Protein AF-R5E994-F1 (afdb_monomer_lite)

Radius of gyration: 15.2 Å; chains: 1; bounding box: 40×19×42 Å

Sequence (97 aa):
MTVYQRVVIIAAVCLCIGGIMMLLDVPFMTKGMKQKYTDESVKSYYKKAGVCYVIMAVGAVLESVAKSGTVLHDAGWVLFIAGVIIPLFLSKGLQSK

Foldseek 3Di:
DPPVLVVLLVVLVVLLVVLVCLQVVPCVVQVVVVVWFPPVLSNVLSNQLSVLSNLLSCLSNQLSVDDPPDPSNVVSVVSNVSSVVVSVVSVVVTHTD

Structure (mmCIF, N/CA/C/O backbone):
data_AF-R5E994-F1
#
_entry.id   AF-R5E994-F1
#
loop_
_atom_site.group_PDB
_atom_site.id
_atom_site.type_symbol
_atom_site.label_atom_id
_atom_site.label_alt_id
_atom_site.label_comp_id
_atom_site.label_asym_id
_atom_site.label_entity_id
_atom_site.label_seq_id
_atom_site.pdbx_PDB_ins_code
_atom_site.Cartn_x
_atom_site.Cartn_y
_atom_site.Cartn_z
_atom_site.occupancy
_atom_site.B_iso_or_equiv
_atom_site.auth_seq_id
_atom_site.auth_comp_id
_atom_site.auth_asym_id
_atom_site.auth_atom_id
_atom_site.pdbx_PDB_model_num
ATOM 1 N N . MET A 1 1 ? 7.230 3.182 -23.849 1.00 58.94 1 MET A N 1
ATOM 2 C CA . MET A 1 1 ? 6.517 2.498 -22.746 1.00 58.94 1 MET A CA 1
ATOM 3 C C . MET A 1 1 ? 6.014 1.163 -23.246 1.00 58.94 1 MET A C 1
ATOM 5 O O . MET A 1 1 ? 5.156 1.144 -24.122 1.00 58.94 1 MET A O 1
ATOM 9 N N . THR A 1 2 ? 6.565 0.074 -22.723 1.00 74.94 2 THR A N 1
ATOM 10 C CA . THR A 1 2 ? 6.065 -1.284 -22.964 1.00 74.94 2 THR A CA 1
ATOM 11 C C . THR A 1 2 ? 4.703 -1.465 -22.281 1.00 74.94 2 THR A C 1
ATOM 13 O O . THR A 1 2 ? 4.383 -0.752 -21.326 1.00 74.94 2 THR A O 1
ATOM 16 N N . VAL A 1 3 ? 3.875 -2.394 -22.772 1.00 74.50 3 VAL A N 1
ATOM 17 C CA . VAL A 1 3 ? 2.545 -2.695 -22.197 1.00 74.50 3 VAL A CA 1
ATOM 18 C C . VAL A 1 3 ? 2.652 -3.005 -20.700 1.00 74.50 3 VAL A C 1
ATOM 20 O O . VAL A 1 3 ? 1.852 -2.504 -19.917 1.00 74.50 3 VAL A O 1
ATOM 23 N N . TYR A 1 4 ? 3.705 -3.723 -20.299 1.00 73.69 4 TYR A N 1
ATOM 24 C CA . TYR A 1 4 ? 4.027 -4.026 -18.904 1.00 73.69 4 TYR A CA 1
ATOM 25 C C . TYR A 1 4 ? 4.108 -2.768 -18.033 1.00 73.69 4 TYR A C 1
ATOM 27 O O . TYR A 1 4 ? 3.396 -2.647 -17.042 1.00 73.69 4 TYR A O 1
ATOM 35 N N . GLN A 1 5 ? 4.891 -1.775 -18.455 1.00 68.25 5 GLN A N 1
ATOM 36 C CA . GLN A 1 5 ? 5.073 -0.541 -17.696 1.00 68.25 5 GLN A CA 1
ATOM 37 C C . GLN A 1 5 ? 3.754 0.237 -17.536 1.00 68.25 5 GLN A C 1
ATOM 39 O O . GLN A 1 5 ? 3.508 0.829 -16.491 1.00 68.25 5 GLN A O 1
ATOM 44 N N . ARG A 1 6 ? 2.865 0.202 -18.542 1.00 76.00 6 ARG A N 1
ATOM 45 C CA . ARG A 1 6 ? 1.526 0.810 -18.432 1.00 76.00 6 ARG A CA 1
ATOM 46 C C . ARG A 1 6 ? 0.647 0.075 -17.421 1.00 76.00 6 ARG A C 1
ATOM 48 O O . ARG A 1 6 ? -0.020 0.730 -16.629 1.00 76.00 6 ARG A O 1
ATOM 55 N N . VAL A 1 7 ? 0.663 -1.258 -17.428 1.0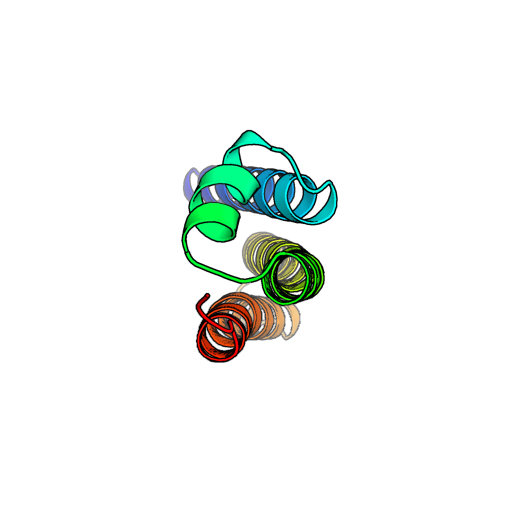0 79.56 7 VAL A N 1
ATOM 56 C CA . VAL A 1 7 ? -0.106 -2.080 -16.480 1.00 79.56 7 VAL A CA 1
ATOM 57 C C . VAL A 1 7 ? 0.365 -1.845 -15.046 1.00 79.56 7 VAL A C 1
ATOM 59 O O . VAL A 1 7 ? -0.474 -1.653 -14.170 1.00 79.56 7 VAL A O 1
ATOM 62 N N . VAL A 1 8 ? 1.679 -1.773 -14.805 1.00 77.94 8 VAL A N 1
ATOM 63 C CA . VAL A 1 8 ? 2.202 -1.523 -13.453 1.00 77.94 8 VAL A CA 1
ATOM 64 C C . VAL A 1 8 ? 1.864 -0.113 -12.967 1.00 77.94 8 VAL A C 1
ATOM 66 O O . VAL A 1 8 ? 1.465 0.051 -11.818 1.00 77.94 8 VAL A O 1
ATOM 69 N N . ILE A 1 9 ? 1.925 0.902 -13.836 1.00 80.00 9 ILE A N 1
ATOM 70 C CA . ILE A 1 9 ? 1.501 2.264 -13.474 1.00 80.00 9 ILE A CA 1
ATOM 71 C C . ILE A 1 9 ? 0.007 2.296 -13.125 1.00 80.00 9 ILE A C 1
ATOM 73 O O . ILE A 1 9 ? -0.366 2.879 -12.110 1.00 80.00 9 ILE A O 1
ATOM 77 N N . ILE A 1 10 ? -0.851 1.646 -13.921 1.00 83.69 10 ILE A N 1
ATOM 78 C CA . ILE A 1 10 ? -2.292 1.561 -13.633 1.00 83.69 10 ILE A CA 1
ATOM 79 C C . ILE A 1 10 ? -2.525 0.859 -12.289 1.00 83.69 10 ILE A C 1
ATOM 81 O O . ILE A 1 10 ? -3.273 1.369 -11.456 1.00 83.69 10 ILE A O 1
ATOM 85 N N . ALA A 1 11 ? -1.842 -0.261 -12.037 1.00 82.00 11 ALA A N 1
ATOM 86 C CA . ALA A 1 11 ? -1.936 -0.983 -10.772 1.00 82.00 11 ALA A CA 1
ATOM 87 C C . ALA A 1 11 ? -1.475 -0.127 -9.580 1.00 82.00 11 ALA A C 1
ATOM 89 O O . ALA A 1 11 ? -2.163 -0.076 -8.562 1.00 82.00 11 ALA A O 1
ATOM 90 N N . ALA A 1 12 ? -0.366 0.605 -9.714 1.00 82.50 12 ALA A N 1
ATOM 91 C CA . ALA A 1 12 ? 0.132 1.508 -8.680 1.00 82.50 12 ALA A CA 1
ATOM 92 C C . ALA A 1 12 ? -0.864 2.639 -8.374 1.00 82.50 12 ALA A C 1
ATOM 94 O O . ALA A 1 12 ? -1.103 2.952 -7.209 1.00 82.50 12 ALA A O 1
ATOM 95 N N . VAL A 1 13 ? -1.504 3.210 -9.400 1.00 82.50 13 VAL A N 1
ATOM 96 C CA . VAL A 1 13 ? -2.554 4.225 -9.224 1.00 82.50 13 VAL A CA 1
ATOM 97 C C . VAL A 1 13 ? -3.758 3.639 -8.484 1.00 82.50 13 VAL A C 1
ATOM 99 O O . VAL A 1 13 ? -4.246 4.255 -7.537 1.00 82.50 13 VAL A O 1
ATOM 102 N N . CYS A 1 14 ? -4.205 2.432 -8.841 1.00 84.62 14 CYS A N 1
ATOM 103 C CA . CYS A 1 14 ? -5.281 1.746 -8.124 1.00 84.62 14 CYS A CA 1
ATOM 104 C C . CYS A 1 14 ? -4.926 1.483 -6.650 1.00 84.62 14 CYS A C 1
ATOM 106 O O . CYS A 1 14 ? -5.762 1.705 -5.774 1.00 84.62 14 CYS A O 1
ATOM 108 N N . LEU A 1 15 ? -3.687 1.069 -6.361 1.00 82.06 15 LEU A N 1
ATOM 109 C CA . LEU A 1 15 ? -3.199 0.852 -4.994 1.00 82.06 15 LEU A CA 1
ATOM 110 C C . LEU A 1 15 ? -3.135 2.158 -4.189 1.00 82.06 15 LEU A C 1
ATOM 112 O O . LEU A 1 15 ? -3.539 2.171 -3.026 1.00 82.06 15 LEU A O 1
ATOM 116 N N . CY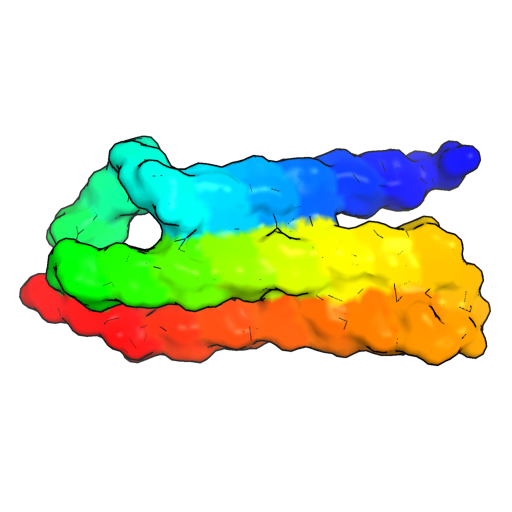S A 1 16 ? -2.711 3.265 -4.804 1.00 83.19 16 CYS A N 1
ATOM 117 C CA . CYS A 1 16 ? -2.747 4.591 -4.185 1.00 83.19 16 CYS A CA 1
ATOM 118 C C . CYS A 1 16 ? -4.177 5.019 -3.843 1.00 83.19 16 CYS A C 1
ATOM 120 O O . CYS A 1 16 ? -4.432 5.450 -2.721 1.00 83.19 16 CYS A O 1
ATOM 122 N N . ILE A 1 17 ? -5.120 4.868 -4.780 1.00 83.50 17 ILE A N 1
ATOM 123 C CA . ILE A 1 17 ? -6.531 5.207 -4.550 1.00 83.50 17 ILE A CA 1
ATOM 124 C C . ILE A 1 17 ? -7.093 4.357 -3.404 1.00 83.50 17 ILE A C 1
ATOM 126 O O . ILE A 1 17 ? -7.705 4.905 -2.490 1.00 83.50 17 ILE A O 1
ATOM 130 N N . GLY A 1 18 ? -6.819 3.048 -3.393 1.00 80.06 18 GLY A N 1
ATOM 131 C CA . GLY A 1 18 ? -7.216 2.151 -2.305 1.00 80.06 18 GLY A CA 1
ATOM 132 C C . GLY A 1 18 ? -6.627 2.557 -0.949 1.00 80.06 18 GLY A C 1
ATOM 133 O O . GLY A 1 18 ? -7.358 2.652 0.035 1.00 80.06 18 GLY A O 1
ATOM 134 N N . GLY A 1 19 ? -5.329 2.872 -0.891 1.00 79.56 19 GLY A N 1
ATOM 135 C CA . GLY A 1 19 ? -4.660 3.334 0.330 1.00 79.56 19 GLY A CA 1
ATOM 136 C C . GLY A 1 19 ? -5.204 4.667 0.856 1.00 79.56 19 GLY A C 1
ATOM 137 O O . GLY A 1 19 ? -5.398 4.826 2.061 1.00 79.56 19 GLY A O 1
ATOM 138 N N . ILE A 1 20 ? -5.521 5.605 -0.040 1.00 78.56 20 ILE A N 1
ATOM 139 C CA . ILE A 1 20 ? -6.139 6.892 0.311 1.00 78.56 20 ILE A CA 1
ATOM 140 C C . ILE A 1 20 ? -7.575 6.684 0.805 1.00 78.56 20 ILE A C 1
ATOM 142 O O . ILE A 1 20 ? -7.956 7.259 1.822 1.00 78.56 20 ILE A O 1
ATOM 146 N N . MET A 1 21 ? -8.362 5.826 0.148 1.00 78.44 21 MET A N 1
ATOM 147 C CA . MET A 1 21 ? -9.713 5.476 0.601 1.00 78.44 21 MET A CA 1
ATOM 148 C C . MET A 1 21 ? -9.703 4.818 1.990 1.00 78.44 21 MET A C 1
ATOM 150 O O . MET A 1 21 ? -10.583 5.098 2.804 1.00 78.44 21 MET A O 1
ATOM 154 N N . MET A 1 22 ? -8.689 3.998 2.291 1.00 73.75 22 MET A N 1
ATOM 155 C CA . MET A 1 22 ? -8.463 3.457 3.636 1.00 73.75 22 MET A CA 1
ATOM 156 C C . MET A 1 22 ? -8.135 4.559 4.654 1.00 73.75 22 MET A C 1
ATOM 158 O O . MET A 1 22 ? -8.702 4.570 5.743 1.00 73.75 22 MET A O 1
ATOM 162 N N . LEU A 1 23 ? -7.251 5.501 4.309 1.00 70.50 23 LEU A N 1
ATOM 163 C CA . LEU A 1 23 ? -6.867 6.612 5.193 1.00 70.50 23 LEU A CA 1
ATOM 164 C C . LEU A 1 23 ? -8.013 7.594 5.468 1.00 70.50 23 LEU A C 1
ATOM 166 O O . LEU A 1 23 ? -8.094 8.137 6.568 1.00 70.50 23 LEU A O 1
ATOM 170 N N . LEU A 1 24 ? -8.893 7.812 4.490 1.00 72.25 24 LEU A N 1
ATOM 171 C CA . LEU A 1 24 ? -10.050 8.705 4.590 1.00 72.25 24 LEU A CA 1
ATOM 172 C C . LEU A 1 24 ? -11.274 8.060 5.276 1.00 72.25 24 LEU A C 1
ATOM 174 O O . LEU A 1 24 ? -12.332 8.681 5.311 1.00 72.25 24 LEU A O 1
ATOM 178 N N . ASP A 1 25 ? -11.148 6.840 5.819 1.00 67.75 25 ASP A N 1
ATOM 179 C CA . ASP A 1 25 ? -12.230 6.069 6.469 1.00 67.75 25 ASP A CA 1
ATOM 180 C C . ASP A 1 25 ? -13.497 5.973 5.595 1.00 67.75 25 ASP A C 1
ATOM 182 O O . ASP A 1 25 ? -14.626 6.077 6.080 1.00 67.75 25 ASP A O 1
ATOM 186 N N . VAL A 1 26 ? -13.328 5.791 4.278 1.00 72.25 26 VAL A N 1
ATOM 187 C CA . VAL A 1 26 ? -14.460 5.808 3.341 1.00 72.25 26 VAL A CA 1
ATOM 188 C C . VAL A 1 26 ? -15.468 4.715 3.733 1.00 72.25 26 VAL A C 1
ATOM 190 O O . VAL A 1 26 ? -15.104 3.532 3.808 1.00 72.25 26 VAL A O 1
ATOM 193 N N . PRO A 1 27 ? -16.753 5.065 3.945 1.00 61.47 27 PRO A N 1
ATOM 194 C CA . PRO A 1 27 ? -17.741 4.167 4.544 1.00 61.47 27 PRO A CA 1
ATOM 195 C C . PRO A 1 27 ? -17.977 2.891 3.729 1.00 61.47 27 PRO A C 1
ATOM 197 O O . PRO A 1 27 ? -18.352 1.867 4.292 1.00 61.47 27 PRO A O 1
ATOM 200 N N . PHE A 1 28 ? -17.715 2.918 2.419 1.00 66.56 28 PHE A N 1
ATOM 201 C CA . PHE A 1 28 ? -17.822 1.750 1.545 1.00 66.56 28 PHE A CA 1
ATOM 202 C C . PHE A 1 28 ? -16.900 0.593 1.975 1.00 66.56 28 PHE A C 1
ATOM 204 O O . PHE A 1 28 ? -17.331 -0.557 1.982 1.00 66.56 28 PHE A O 1
ATOM 211 N N . MET A 1 29 ? -15.664 0.884 2.398 1.00 64.69 29 MET A N 1
ATOM 212 C CA . MET A 1 29 ? -14.716 -0.134 2.876 1.00 64.69 29 MET A CA 1
ATOM 213 C C . MET A 1 29 ? -14.846 -0.398 4.376 1.00 64.69 29 MET A C 1
ATOM 215 O O . MET A 1 29 ? -14.697 -1.533 4.832 1.00 64.69 29 MET A O 1
ATOM 219 N N . THR A 1 30 ? -15.140 0.629 5.175 1.00 67.62 30 THR A N 1
ATOM 220 C CA . THR A 1 30 ? -15.135 0.482 6.636 1.00 67.62 30 THR A CA 1
ATOM 221 C C . THR A 1 30 ? -16.382 -0.221 7.175 1.00 67.62 30 THR A C 1
ATOM 223 O O . THR A 1 30 ? -16.284 -0.908 8.191 1.00 67.62 30 THR A O 1
ATOM 226 N N . LYS A 1 31 ? -17.524 -0.163 6.472 1.00 71.31 31 LYS A N 1
ATOM 227 C CA . LYS A 1 31 ? -18.797 -0.761 6.915 1.00 71.31 31 LYS A CA 1
ATOM 228 C C . LYS A 1 31 ? -18.734 -2.281 7.110 1.00 71.31 31 LYS A C 1
ATOM 230 O O . LYS A 1 31 ? -19.210 -2.769 8.130 1.00 71.31 31 LYS A O 1
ATOM 235 N N . GLY A 1 32 ? -18.106 -3.021 6.191 1.00 73.56 32 GLY A N 1
ATOM 236 C CA . GLY A 1 32 ? -17.974 -4.483 6.309 1.00 73.56 32 GLY A CA 1
ATOM 237 C C . GLY A 1 32 ? -17.063 -4.916 7.464 1.00 73.56 32 GLY A C 1
ATOM 238 O O . GLY A 1 32 ? -17.362 -5.873 8.175 1.00 73.56 32 GLY A O 1
ATOM 239 N N . MET A 1 33 ? -15.984 -4.168 7.712 1.00 73.31 33 MET A N 1
ATOM 240 C CA . MET A 1 33 ? -15.046 -4.452 8.806 1.00 73.31 33 MET A CA 1
ATOM 241 C C . MET A 1 33 ? -15.622 -4.063 10.173 1.00 73.31 33 MET A C 1
ATOM 243 O O . MET A 1 33 ? -15.512 -4.840 11.116 1.00 73.31 33 MET A O 1
ATOM 247 N N . LYS A 1 34 ? -16.306 -2.915 10.280 1.00 69.19 34 LYS A N 1
ATOM 248 C CA . LYS A 1 34 ? -16.974 -2.448 11.516 1.00 69.19 34 LYS A CA 1
ATOM 249 C C . LYS A 1 34 ? -18.121 -3.357 11.974 1.00 69.19 34 LYS A C 1
ATOM 251 O O . LYS A 1 34 ? -18.523 -3.323 13.141 1.00 69.19 34 LYS A O 1
ATOM 256 N N . GLN A 1 35 ? -18.645 -4.184 11.069 1.00 75.44 35 GLN A N 1
ATOM 257 C CA . GLN A 1 35 ? -19.648 -5.196 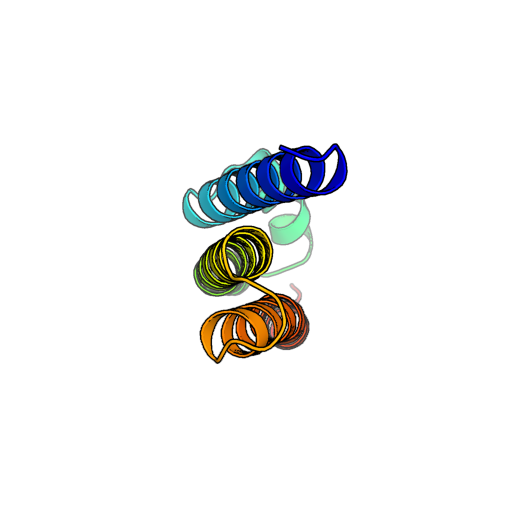11.390 1.00 75.44 35 GLN A CA 1
ATOM 258 C C . GLN A 1 35 ? -19.050 -6.393 12.148 1.00 75.44 35 GLN A C 1
ATOM 260 O O . GLN A 1 35 ? -19.747 -7.005 12.949 1.00 75.44 35 GLN A O 1
ATOM 265 N N . LYS A 1 36 ? -17.766 -6.705 11.925 1.00 73.00 36 LYS A N 1
ATOM 266 C CA . LYS A 1 36 ? -17.081 -7.877 12.498 1.00 73.00 36 LYS A CA 1
ATOM 267 C C . LYS A 1 36 ? -16.064 -7.522 13.591 1.00 73.00 36 LYS A C 1
ATOM 269 O O . LYS A 1 36 ? -15.801 -8.331 14.473 1.00 73.00 36 LYS A O 1
ATOM 274 N N . TYR A 1 37 ? -15.511 -6.315 13.551 1.00 75.38 37 TYR A N 1
ATOM 275 C CA . TYR A 1 37 ? -14.422 -5.860 14.415 1.00 75.38 37 TYR A CA 1
ATOM 276 C C . TYR A 1 37 ? -14.790 -4.565 15.151 1.00 75.38 37 TYR A C 1
ATOM 278 O O . TYR A 1 37 ? -15.728 -3.857 14.770 1.00 75.38 37 TYR A O 1
ATOM 286 N N . THR A 1 38 ? -14.067 -4.250 16.226 1.00 78.88 38 THR A N 1
ATOM 287 C CA . THR A 1 38 ? -14.283 -3.019 17.009 1.00 78.88 38 THR A CA 1
ATOM 288 C C . THR A 1 38 ? -13.887 -1.766 16.220 1.00 78.88 38 THR A C 1
ATOM 290 O O . THR A 1 38 ? -12.901 -1.774 15.485 1.00 78.88 38 THR A O 1
ATOM 293 N N . ASP A 1 39 ? -14.622 -0.659 16.380 1.00 79.00 39 ASP A N 1
ATOM 294 C CA . ASP A 1 39 ? -14.363 0.584 15.633 1.00 79.00 39 ASP A CA 1
ATOM 295 C C . ASP A 1 39 ? -12.938 1.132 15.845 1.00 79.00 39 ASP A C 1
ATOM 297 O O . ASP A 1 39 ? -12.311 1.613 14.897 1.00 79.00 39 ASP A O 1
ATOM 301 N N . GLU A 1 40 ? -12.377 0.995 17.052 1.00 78.25 40 GLU A N 1
ATOM 302 C CA . GLU A 1 40 ? -10.991 1.390 17.339 1.00 78.25 40 GLU A CA 1
ATOM 303 C C . GLU A 1 40 ? -9.956 0.518 16.619 1.00 78.25 40 GLU A C 1
ATOM 305 O O . GLU A 1 40 ? -9.005 1.049 16.032 1.00 78.25 40 GLU A O 1
ATOM 310 N N . SER A 1 41 ? -10.135 -0.809 16.617 1.00 76.19 41 SER A N 1
ATOM 311 C CA . SER A 1 41 ? -9.194 -1.716 15.947 1.00 76.19 41 SER A CA 1
ATOM 312 C C . SER A 1 41 ? -9.229 -1.535 14.430 1.00 76.19 41 SER A C 1
ATOM 314 O O . SER A 1 41 ? -8.178 -1.521 13.789 1.00 76.19 41 SER A O 1
ATOM 316 N N . VAL A 1 42 ? -10.413 -1.282 13.864 1.00 77.38 42 VAL A N 1
ATOM 317 C CA . VAL A 1 42 ? -10.609 -1.003 12.437 1.00 77.38 42 VAL A CA 1
ATOM 318 C C . VAL A 1 42 ? -9.951 0.317 12.032 1.00 77.38 42 VAL A C 1
ATOM 320 O O . VAL A 1 42 ? -9.220 0.353 11.042 1.00 77.38 42 VAL A O 1
ATOM 323 N N . LYS A 1 43 ? -10.129 1.389 12.812 1.00 78.81 43 LYS A N 1
ATOM 324 C CA . LYS A 1 43 ? -9.504 2.694 12.535 1.00 78.81 43 LYS A CA 1
ATOM 325 C C . LYS A 1 43 ? -7.975 2.629 12.613 1.00 78.81 43 LYS A C 1
ATOM 327 O O . LYS A 1 43 ? -7.277 3.175 11.758 1.00 78.81 43 LYS A O 1
ATOM 332 N N . SER A 1 44 ? -7.444 1.934 13.621 1.00 79.88 44 SER A N 1
ATOM 333 C CA . SER A 1 44 ? -5.999 1.715 13.774 1.00 79.88 44 SER A CA 1
ATOM 334 C C . SER A 1 44 ? -5.430 0.872 12.628 1.00 79.88 44 SER A C 1
ATOM 336 O O . SER A 1 44 ? -4.391 1.220 12.059 1.00 79.88 44 SER A O 1
ATOM 338 N N . TYR A 1 45 ? -6.143 -0.189 12.233 1.00 81.06 45 TYR A N 1
ATOM 339 C CA . TYR A 1 45 ? -5.792 -1.020 11.085 1.00 81.06 45 TYR A CA 1
ATOM 340 C C . TYR A 1 45 ? -5.752 -0.199 9.798 1.00 81.06 45 TYR A C 1
ATOM 342 O O . TYR A 1 45 ? -4.730 -0.209 9.123 1.00 81.06 45 TYR A O 1
ATOM 350 N N . TYR A 1 46 ? -6.798 0.570 9.485 1.00 77.69 46 TYR A N 1
ATOM 351 C CA . TYR A 1 46 ? -6.852 1.359 8.254 1.00 77.69 46 TYR A CA 1
ATOM 352 C C . TYR A 1 46 ? -5.770 2.433 8.178 1.00 77.69 46 TYR A C 1
ATOM 354 O O . TYR A 1 46 ? -5.163 2.612 7.122 1.00 77.69 46 TYR A O 1
ATOM 362 N N . LYS A 1 47 ? -5.446 3.087 9.299 1.00 78.81 47 LYS A N 1
ATOM 363 C CA . LYS A 1 47 ? -4.349 4.060 9.348 1.00 78.81 47 LYS A CA 1
ATOM 364 C C . LYS A 1 47 ? -2.995 3.412 9.039 1.00 78.81 47 LYS A C 1
ATOM 366 O O . LYS A 1 47 ? -2.197 3.988 8.307 1.00 78.81 47 LYS A O 1
ATOM 371 N N . LYS A 1 48 ? -2.732 2.214 9.574 1.00 80.50 48 LYS A N 1
ATOM 372 C CA . LYS A 1 48 ? -1.468 1.492 9.342 1.00 80.50 48 LYS A CA 1
ATOM 373 C C . LYS A 1 48 ? -1.425 0.816 7.965 1.00 80.50 48 LYS A C 1
ATOM 375 O O . LYS A 1 48 ? -0.406 0.881 7.282 1.00 80.50 48 LYS A O 1
ATOM 380 N N . ALA A 1 49 ? -2.531 0.215 7.535 1.00 79.94 49 ALA A N 1
ATOM 381 C CA . ALA A 1 49 ? -2.664 -0.445 6.241 1.00 79.94 49 ALA A CA 1
ATOM 382 C C . ALA A 1 49 ? -2.603 0.560 5.085 1.00 79.94 49 ALA A C 1
ATOM 384 O O . ALA A 1 49 ? -1.904 0.308 4.111 1.00 79.94 49 ALA A O 1
ATOM 385 N N . GLY A 1 50 ? -3.245 1.726 5.209 1.00 78.12 50 GLY A N 1
ATOM 386 C CA . GLY A 1 50 ? -3.200 2.771 4.186 1.00 78.12 50 GLY A CA 1
ATOM 387 C C . GLY A 1 50 ? -1.777 3.258 3.897 1.00 78.12 50 GLY A C 1
ATOM 388 O O . GLY A 1 50 ? -1.394 3.370 2.736 1.00 78.12 50 GLY A O 1
ATOM 389 N N . VAL A 1 51 ? -0.947 3.436 4.934 1.00 80.31 51 VAL A N 1
ATOM 390 C CA . VAL A 1 51 ? 0.485 3.757 4.768 1.00 80.31 51 VAL A CA 1
ATOM 391 C C . VAL A 1 51 ? 1.227 2.633 4.033 1.00 80.31 51 VAL A C 1
ATOM 393 O O . VAL A 1 51 ? 2.028 2.910 3.144 1.00 80.31 51 VAL A O 1
ATOM 396 N N . CYS A 1 52 ? 0.927 1.366 4.334 1.00 83.00 52 CYS A N 1
ATOM 397 C CA . CYS A 1 52 ? 1.538 0.225 3.642 1.00 83.00 52 CYS A CA 1
ATOM 398 C C . CYS A 1 52 ? 1.137 0.142 2.163 1.00 83.00 52 CYS A C 1
ATOM 400 O O . CYS A 1 52 ? 1.978 -0.176 1.327 1.00 83.00 52 CYS A O 1
ATOM 402 N N . TYR A 1 53 ? -0.112 0.471 1.823 1.00 80.19 53 TYR A N 1
ATOM 403 C CA . TYR A 1 53 ? -0.572 0.541 0.432 1.00 80.19 53 TYR A CA 1
ATOM 404 C C . TYR A 1 53 ? 0.162 1.624 -0.367 1.00 80.19 53 TYR A C 1
ATOM 406 O O . TYR A 1 53 ? 0.528 1.393 -1.518 1.00 80.19 53 TYR A O 1
ATOM 414 N N . VAL A 1 54 ? 0.444 2.774 0.254 1.00 80.19 54 VAL A N 1
ATOM 415 C CA . VAL A 1 54 ? 1.250 3.836 -0.369 1.00 80.19 54 VAL A CA 1
ATOM 416 C C . VAL A 1 54 ? 2.696 3.375 -0.575 1.00 80.19 54 VAL A C 1
ATOM 418 O O . VAL A 1 54 ? 3.240 3.559 -1.661 1.00 80.19 54 VAL A O 1
ATOM 421 N N . ILE A 1 55 ? 3.307 2.715 0.416 1.00 83.44 55 ILE A N 1
ATOM 422 C CA . ILE A 1 55 ? 4.665 2.149 0.296 1.00 83.44 55 ILE A CA 1
ATOM 423 C C . ILE A 1 55 ? 4.733 1.109 -0.833 1.00 83.44 55 ILE A C 1
ATOM 425 O O . ILE A 1 55 ? 5.668 1.127 -1.632 1.00 83.44 55 ILE A O 1
ATOM 429 N N . MET A 1 56 ? 3.720 0.247 -0.941 1.00 81.81 56 MET A N 1
ATOM 430 C CA . MET A 1 56 ? 3.613 -0.761 -1.998 1.00 81.81 56 MET A CA 1
ATOM 431 C C . MET A 1 56 ? 3.524 -0.121 -3.389 1.00 81.81 56 MET A C 1
ATOM 433 O O . MET A 1 56 ? 4.214 -0.549 -4.312 1.00 81.81 56 MET A O 1
ATOM 437 N N . ALA A 1 57 ? 2.717 0.935 -3.533 1.00 81.69 57 ALA A N 1
ATOM 438 C CA . ALA A 1 57 ? 2.595 1.669 -4.787 1.00 81.69 57 ALA A CA 1
ATOM 439 C C . ALA A 1 57 ? 3.912 2.356 -5.181 1.00 81.69 57 ALA A C 1
ATOM 441 O O . ALA A 1 57 ? 4.310 2.299 -6.342 1.00 81.69 57 ALA A O 1
ATOM 442 N N . VAL A 1 58 ? 4.627 2.946 -4.216 1.00 81.88 58 VAL A N 1
ATOM 443 C CA . VAL A 1 58 ? 5.960 3.527 -4.448 1.00 81.88 58 VAL A CA 1
ATOM 444 C C . VAL A 1 58 ? 6.961 2.453 -4.877 1.00 81.88 58 VAL A C 1
ATOM 446 O O . VAL A 1 58 ? 7.701 2.681 -5.830 1.00 81.88 58 VAL A O 1
ATOM 449 N N . GLY A 1 59 ? 6.955 1.278 -4.236 1.00 83.00 59 GLY A N 1
ATOM 450 C CA . GLY A 1 59 ? 7.806 0.144 -4.610 1.00 83.00 59 GLY A CA 1
ATOM 451 C C . GLY A 1 59 ? 7.576 -0.321 -6.052 1.00 83.00 59 GLY A C 1
ATOM 452 O O . GLY A 1 59 ? 8.530 -0.422 -6.821 1.00 83.00 59 GLY A O 1
ATOM 453 N N . ALA A 1 60 ? 6.310 -0.485 -6.449 1.00 80.25 60 ALA A N 1
ATOM 454 C CA . ALA A 1 60 ? 5.927 -0.874 -7.810 1.00 80.25 60 ALA A CA 1
ATOM 455 C C . ALA A 1 60 ? 6.332 0.169 -8.872 1.00 80.25 60 ALA A C 1
ATOM 457 O O . ALA A 1 60 ? 6.741 -0.177 -9.985 1.00 80.25 60 ALA A O 1
ATOM 458 N N . VAL A 1 61 ? 6.245 1.463 -8.539 1.00 80.19 61 VAL A N 1
ATOM 459 C CA . VAL A 1 61 ? 6.707 2.545 -9.423 1.00 80.19 61 VAL A CA 1
ATOM 460 C C . VAL A 1 61 ? 8.233 2.557 -9.519 1.00 80.19 61 VAL A C 1
ATOM 462 O O . VAL A 1 61 ? 8.757 2.685 -10.624 1.00 80.19 61 VAL A O 1
ATOM 465 N N . LEU A 1 62 ? 8.949 2.388 -8.400 1.00 77.81 62 LEU A N 1
ATOM 466 C CA . LEU A 1 62 ? 10.413 2.314 -8.391 1.00 77.81 62 LEU A CA 1
ATOM 467 C C . LEU A 1 62 ? 10.916 1.159 -9.258 1.00 77.81 62 LEU A C 1
ATOM 469 O O . LEU A 1 62 ? 11.793 1.374 -10.089 1.00 77.81 62 LEU A O 1
ATOM 473 N N . GLU A 1 63 ? 10.321 -0.026 -9.119 1.00 77.44 63 GLU A N 1
ATOM 474 C CA . GLU A 1 63 ? 10.628 -1.193 -9.953 1.00 77.44 63 GLU A CA 1
ATOM 475 C C . GLU A 1 63 ? 10.399 -0.897 -11.445 1.00 77.44 63 GLU A C 1
ATOM 477 O O . GLU A 1 63 ? 11.226 -1.236 -12.285 1.00 77.44 63 GLU A O 1
ATOM 482 N N . SER A 1 64 ? 9.307 -0.204 -11.778 1.00 70.38 64 SER A N 1
ATOM 483 C CA . SER A 1 64 ? 8.931 0.094 -13.169 1.00 70.38 64 SER A CA 1
ATOM 484 C C . SER A 1 64 ? 9.780 1.165 -13.849 1.00 70.38 64 SER A C 1
ATOM 486 O O . SER A 1 64 ? 9.827 1.224 -15.080 1.00 70.38 64 SER A O 1
ATOM 488 N N . VAL A 1 65 ? 10.368 2.074 -13.070 1.00 71.81 65 VAL A N 1
ATOM 489 C CA . VAL A 1 65 ? 11.165 3.203 -13.573 1.00 71.81 65 VAL A CA 1
ATOM 490 C C . VAL A 1 65 ? 12.658 2.875 -13.545 1.00 71.81 65 VAL A C 1
ATOM 492 O O . VAL A 1 65 ? 13.413 3.359 -14.392 1.00 71.81 65 VAL A O 1
ATOM 495 N N . ALA A 1 66 ? 13.096 2.046 -12.598 1.00 75.44 66 ALA A N 1
ATOM 496 C CA . ALA A 1 66 ? 14.484 1.641 -12.475 1.00 75.44 66 ALA A CA 1
ATOM 497 C C . ALA A 1 66 ? 14.869 0.614 -13.549 1.00 75.44 66 ALA A C 1
ATOM 499 O O . ALA A 1 66 ? 14.118 -0.299 -13.883 1.00 75.44 66 ALA A O 1
ATOM 500 N N . LYS A 1 67 ? 16.091 0.730 -14.079 1.00 69.31 67 LYS A N 1
ATOM 501 C CA . LYS A 1 67 ? 16.667 -0.333 -14.910 1.00 69.31 67 LYS A CA 1
ATOM 502 C C . LYS A 1 67 ? 16.966 -1.551 -14.039 1.00 69.31 67 LYS A C 1
ATOM 504 O O . LYS A 1 67 ? 17.557 -1.410 -12.965 1.00 69.31 67 LYS A O 1
ATOM 509 N N . SER A 1 68 ? 16.605 -2.732 -14.531 1.00 62.91 68 SER A N 1
ATOM 510 C CA . SER A 1 68 ? 16.941 -4.009 -13.899 1.00 62.91 68 SER A CA 1
ATOM 511 C C . SER A 1 68 ? 18.448 -4.096 -13.625 1.00 62.91 68 SER A C 1
ATOM 513 O O . SER A 1 68 ? 19.256 -3.765 -14.494 1.00 62.91 68 SER A O 1
ATOM 515 N N . GLY A 1 69 ? 18.818 -4.497 -12.404 1.00 63.41 69 GLY A N 1
ATOM 516 C CA . GLY A 1 69 ? 20.210 -4.552 -11.931 1.00 63.41 69 GLY A CA 1
ATOM 517 C C . GLY A 1 69 ? 20.712 -3.289 -11.216 1.00 63.41 69 GLY A C 1
ATOM 518 O O . GLY A 1 69 ? 21.889 -3.211 -10.876 1.00 63.41 69 GLY A O 1
ATOM 519 N N . THR A 1 70 ? 19.851 -2.293 -10.984 1.00 73.56 70 THR A N 1
ATOM 520 C CA . THR A 1 70 ? 20.176 -1.134 -10.136 1.00 73.56 70 THR A CA 1
ATOM 521 C C . THR A 1 70 ? 19.630 -1.312 -8.723 1.00 73.56 70 THR A C 1
ATOM 523 O O . THR A 1 70 ? 18.569 -1.899 -8.532 1.00 73.56 70 THR A O 1
ATOM 526 N N . VAL A 1 71 ? 20.304 -0.714 -7.735 1.00 74.50 71 VAL A N 1
ATOM 527 C CA . VAL A 1 71 ? 19.878 -0.739 -6.321 1.00 74.50 71 VAL A CA 1
ATOM 528 C C . VAL A 1 71 ? 18.440 -0.227 -6.144 1.00 74.50 71 VAL A C 1
ATOM 530 O O . VAL A 1 71 ? 17.725 -0.704 -5.270 1.00 74.50 71 VAL A O 1
ATOM 533 N N . LEU A 1 72 ? 17.978 0.700 -6.998 1.00 74.25 72 LEU A N 1
ATOM 534 C CA . LEU A 1 72 ? 16.586 1.169 -6.988 1.00 74.25 72 LEU A CA 1
ATOM 535 C C . LEU A 1 72 ? 15.577 0.081 -7.388 1.00 74.25 72 LEU A C 1
ATOM 537 O O . LEU A 1 72 ? 14.471 0.074 -6.853 1.00 74.25 72 LEU A O 1
ATOM 541 N N . HIS A 1 73 ? 15.932 -0.814 -8.311 1.00 75.94 73 HIS A N 1
ATOM 542 C CA . HIS A 1 73 ? 15.059 -1.907 -8.738 1.00 75.94 73 HIS A CA 1
ATOM 543 C C . HIS A 1 73 ? 14.894 -2.941 -7.615 1.00 75.94 73 HIS A C 1
ATOM 545 O O . HIS A 1 73 ? 13.770 -3.316 -7.284 1.00 75.94 73 HIS A O 1
ATOM 551 N N . ASP A 1 74 ? 15.998 -3.336 -6.971 1.00 76.31 74 ASP A N 1
ATOM 552 C CA . ASP A 1 74 ? 15.961 -4.246 -5.818 1.00 76.31 74 ASP A CA 1
ATOM 553 C C . ASP A 1 74 ? 15.247 -3.612 -4.615 1.00 76.31 74 ASP A C 1
ATOM 555 O O . ASP A 1 74 ? 14.428 -4.257 -3.960 1.00 76.31 74 ASP A O 1
ATOM 559 N N . ALA A 1 75 ? 15.474 -2.319 -4.359 1.00 80.56 75 ALA A N 1
ATOM 560 C CA . ALA A 1 75 ? 14.751 -1.583 -3.323 1.00 80.56 75 ALA A CA 1
ATOM 561 C C . ALA A 1 75 ? 13.241 -1.501 -3.610 1.00 80.56 75 ALA A C 1
ATOM 563 O O . ALA A 1 75 ? 12.440 -1.642 -2.686 1.00 80.56 75 ALA A O 1
ATOM 564 N N . GLY A 1 76 ? 12.844 -1.312 -4.874 1.00 82.12 76 GLY A N 1
ATOM 565 C CA . GLY A 1 76 ? 11.442 -1.331 -5.298 1.00 82.12 76 GLY A CA 1
ATOM 566 C C . GLY A 1 76 ? 10.759 -2.660 -4.973 1.00 82.12 76 GLY A C 1
ATOM 567 O O . GLY A 1 76 ? 9.701 -2.671 -4.341 1.00 82.12 76 GLY A O 1
ATOM 568 N N . TRP A 1 77 ? 11.422 -3.773 -5.296 1.00 81.00 77 TRP A N 1
ATOM 569 C CA . TRP A 1 77 ? 10.963 -5.126 -4.967 1.00 81.00 77 TRP A CA 1
ATOM 570 C C . TRP A 1 77 ? 10.810 -5.356 -3.460 1.00 81.00 77 TRP A C 1
ATOM 572 O O . TRP A 1 77 ? 9.789 -5.873 -3.000 1.00 81.00 77 TRP A O 1
ATOM 582 N N . VAL A 1 78 ? 11.798 -4.936 -2.666 1.00 83.06 78 VAL A N 1
ATOM 583 C CA . VAL A 1 78 ? 11.753 -5.069 -1.200 1.00 83.06 78 VAL A CA 1
ATOM 584 C C . VAL A 1 78 ? 10.604 -4.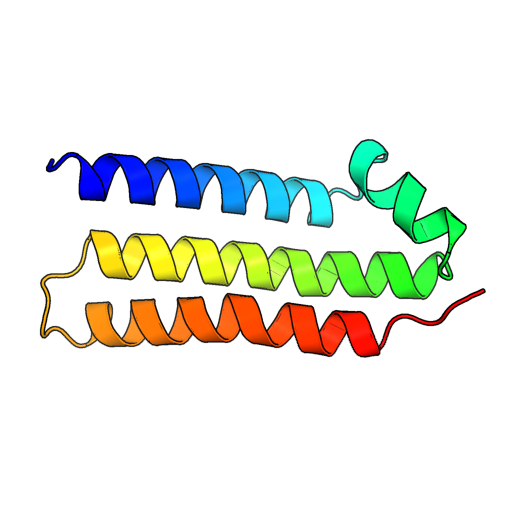252 -0.605 1.00 83.06 78 VAL A C 1
ATOM 586 O O . V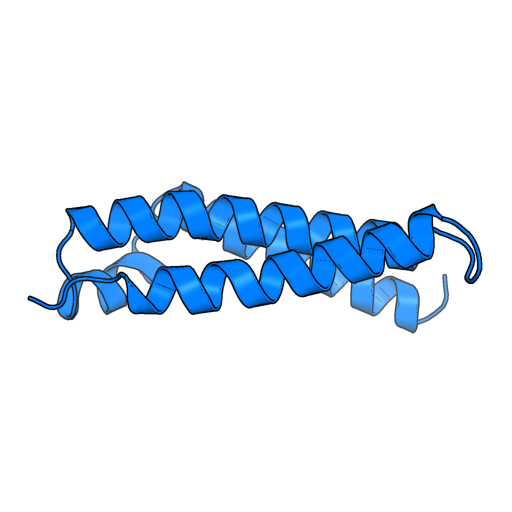AL A 1 78 ? 9.871 -4.755 0.249 1.00 83.06 78 VAL A O 1
ATOM 589 N N . LEU A 1 79 ? 10.402 -3.016 -1.073 1.00 83.69 79 LEU A N 1
ATOM 590 C CA . LEU A 1 79 ? 9.297 -2.156 -0.636 1.00 83.69 79 LEU A CA 1
ATOM 591 C C . LEU A 1 79 ? 7.934 -2.742 -1.014 1.00 83.69 79 LEU A C 1
ATOM 593 O O . LEU A 1 79 ? 6.997 -2.673 -0.216 1.00 83.69 79 LEU A O 1
ATOM 597 N N . PHE A 1 80 ? 7.828 -3.360 -2.191 1.00 82.81 80 PHE A N 1
ATOM 598 C CA . PHE A 1 80 ? 6.615 -4.040 -2.626 1.00 82.81 80 PHE A CA 1
ATOM 599 C C . PHE A 1 80 ? 6.278 -5.229 -1.714 1.00 82.81 80 PHE A C 1
ATOM 601 O O . PHE A 1 80 ? 5.172 -5.301 -1.177 1.00 82.81 80 PHE A O 1
ATOM 608 N N . ILE A 1 81 ? 7.247 -6.112 -1.447 1.00 83.38 81 ILE A N 1
ATOM 609 C CA . ILE A 1 81 ? 7.062 -7.264 -0.550 1.00 83.38 81 ILE A CA 1
ATOM 610 C C . ILE A 1 81 ? 6.707 -6.810 0.871 1.00 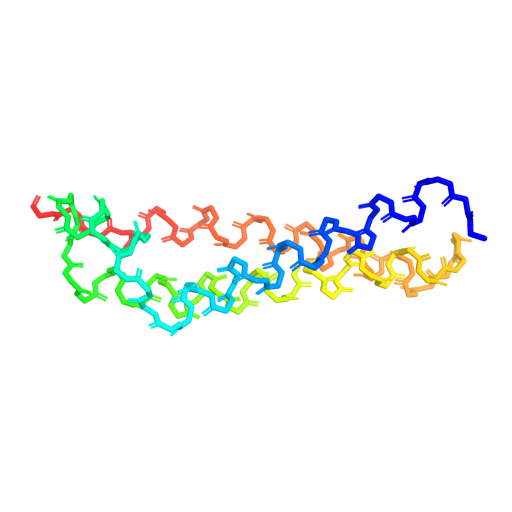83.38 81 ILE A C 1
ATOM 612 O O . ILE A 1 81 ? 5.765 -7.334 1.472 1.00 83.38 81 ILE A O 1
ATOM 616 N N . ALA A 1 82 ? 7.411 -5.811 1.408 1.00 81.56 82 ALA A N 1
ATOM 617 C CA . ALA A 1 82 ? 7.102 -5.248 2.719 1.00 81.56 82 ALA A CA 1
ATOM 618 C C . ALA A 1 82 ? 5.668 -4.692 2.761 1.00 81.56 82 ALA A C 1
ATOM 620 O O . ALA A 1 82 ? 4.917 -4.969 3.699 1.00 81.56 82 ALA A O 1
ATOM 621 N N . GLY A 1 83 ? 5.260 -3.982 1.706 1.00 80.56 83 GLY A N 1
ATOM 622 C CA . GLY A 1 83 ? 3.911 -3.453 1.536 1.00 80.56 83 GLY A CA 1
ATOM 623 C C . GLY A 1 83 ? 2.814 -4.521 1.538 1.00 80.56 83 GLY A C 1
ATOM 624 O O . GLY A 1 83 ? 1.713 -4.225 1.984 1.00 80.56 83 GLY A O 1
ATOM 625 N N . VAL A 1 84 ? 3.099 -5.758 1.116 1.00 79.56 84 VAL A N 1
ATOM 626 C CA . VAL A 1 84 ? 2.146 -6.887 1.139 1.00 79.56 84 VAL A CA 1
ATOM 627 C C . VAL A 1 84 ? 2.139 -7.610 2.490 1.00 79.56 84 VAL A C 1
ATOM 629 O O . VAL A 1 84 ? 1.078 -7.956 3.015 1.00 79.56 84 VAL A O 1
ATOM 632 N N . ILE A 1 85 ? 3.314 -7.830 3.082 1.00 82.50 85 ILE A N 1
ATOM 633 C CA . ILE A 1 85 ? 3.453 -8.610 4.319 1.00 82.50 85 ILE A CA 1
ATOM 634 C C . ILE A 1 85 ? 2.932 -7.832 5.535 1.00 82.50 85 ILE A C 1
ATOM 636 O O . ILE A 1 85 ? 2.240 -8.400 6.383 1.00 82.50 85 ILE A O 1
ATOM 640 N N . ILE A 1 86 ? 3.225 -6.533 5.637 1.00 81.94 86 ILE A N 1
ATOM 641 C CA . ILE A 1 86 ? 2.870 -5.734 6.821 1.00 81.94 86 ILE A CA 1
ATOM 642 C C . ILE A 1 86 ? 1.339 -5.661 7.036 1.00 81.94 86 ILE A C 1
ATOM 644 O O . ILE A 1 86 ? 0.897 -5.897 8.165 1.00 81.94 86 ILE A O 1
ATOM 648 N N . PRO A 1 87 ? 0.494 -5.430 6.008 1.00 75.62 87 PRO A N 1
ATOM 649 C CA . PRO A 1 87 ? -0.964 -5.500 6.139 1.00 75.62 87 PRO A CA 1
ATOM 650 C C . PRO A 1 87 ? -1.486 -6.869 6.578 1.00 75.62 87 PRO A C 1
ATOM 652 O O . PRO A 1 87 ? -2.407 -6.935 7.393 1.00 75.62 87 PRO A O 1
ATOM 655 N N . LEU A 1 88 ? -0.892 -7.966 6.089 1.00 78.81 88 LEU A N 1
ATOM 656 C CA . LEU A 1 88 ? -1.269 -9.324 6.499 1.00 78.81 88 LEU A CA 1
ATOM 657 C C . LEU A 1 88 ? -1.035 -9.532 7.998 1.00 78.81 88 LEU A C 1
ATOM 659 O O . LEU A 1 88 ? -1.905 -10.059 8.690 1.00 78.81 88 LEU A O 1
ATOM 663 N N . PHE A 1 89 ? 0.090 -9.058 8.532 1.00 77.69 89 PHE A N 1
ATOM 664 C CA . PHE A 1 89 ? 0.342 -9.101 9.973 1.00 77.69 89 PHE A CA 1
ATOM 665 C C . PHE A 1 89 ? -0.575 -8.164 10.762 1.00 77.69 89 PHE A C 1
ATOM 667 O O . PHE A 1 89 ? -1.089 -8.552 11.809 1.00 77.69 89 PHE A O 1
ATOM 674 N N . LEU A 1 90 ? -0.850 -6.966 10.242 1.00 76.38 90 LEU A N 1
ATOM 675 C CA . LEU A 1 90 ? -1.791 -6.026 10.853 1.00 76.38 90 LEU A CA 1
ATOM 676 C C . LEU A 1 90 ? -3.209 -6.595 10.947 1.00 76.38 90 LEU A C 1
ATOM 678 O O . LEU A 1 90 ? -3.886 -6.364 11.946 1.00 76.38 90 LEU A O 1
ATOM 682 N N . SER A 1 91 ? -3.644 -7.372 9.952 1.00 71.50 91 SER A N 1
ATOM 683 C CA . SER A 1 91 ? -4.979 -7.978 9.955 1.00 71.50 91 SER A CA 1
ATOM 684 C C . SER A 1 91 ? -5.153 -9.047 11.038 1.00 71.50 91 SER A C 1
ATOM 686 O O . SER A 1 91 ? -6.258 -9.231 11.541 1.00 71.50 91 SER A O 1
ATOM 688 N N . LYS A 1 92 ? -4.067 -9.700 11.475 1.00 73.62 92 LYS A N 1
ATOM 689 C CA . LYS A 1 92 ? -4.101 -10.650 12.601 1.00 73.62 92 LYS A CA 1
ATOM 690 C C . LYS A 1 92 ? -4.286 -9.959 13.955 1.00 73.62 92 LYS A C 1
ATOM 692 O O . LYS A 1 92 ? -4.691 -10.611 14.909 1.00 73.62 92 LYS A O 1
ATOM 697 N N . GLY A 1 93 ? -3.997 -8.659 14.040 1.00 66.62 93 GLY A N 1
ATOM 698 C CA . GLY A 1 93 ? -4.192 -7.843 15.241 1.00 66.62 93 GLY A CA 1
ATOM 699 C C . GLY A 1 93 ? -5.583 -7.211 15.361 1.00 66.62 93 GLY A C 1
ATOM 700 O O . GLY A 1 93 ? -5.815 -6.448 16.297 1.00 66.62 93 GLY A O 1
ATOM 701 N N . LEU A 1 94 ? -6.497 -7.477 14.422 1.00 72.50 94 LEU A N 1
ATOM 702 C CA . LEU A 1 94 ? -7.872 -6.984 14.486 1.00 72.50 94 LEU A CA 1
ATOM 703 C C . LEU A 1 94 ? -8.643 -7.701 15.599 1.00 72.50 94 LEU A C 1
ATOM 705 O O . LEU A 1 94 ? -8.772 -8.925 15.594 1.00 72.50 94 LEU A O 1
ATOM 709 N N . GLN A 1 95 ? -9.190 -6.929 16.536 1.00 67.81 95 GLN A N 1
ATOM 710 C CA . GLN A 1 95 ? -10.025 -7.462 17.609 1.00 67.81 95 GLN A CA 1
ATOM 711 C C . GLN A 1 95 ? -11.468 -7.602 17.131 1.00 67.81 95 GLN A C 1
ATOM 713 O O . GLN A 1 95 ? -12.110 -6.616 16.752 1.00 67.81 95 GLN A O 1
ATOM 718 N N . SER A 1 96 ? -11.953 -8.846 17.111 1.00 66.19 96 SER A N 1
ATOM 719 C CA . SER A 1 96 ? -13.364 -9.147 16.852 1.00 66.19 96 SER A CA 1
ATOM 720 C C . SER A 1 96 ? -14.230 -8.544 17.952 1.00 66.19 96 SER A C 1
ATOM 722 O O . SER A 1 96 ? -13.790 -8.459 19.099 1.00 66.19 96 SER A O 1
ATOM 724 N N . LYS A 1 97 ? -15.445 -8.131 17.588 1.00 63.16 97 LYS A N 1
ATOM 725 C CA . LYS A 1 97 ? -16.512 -7.897 18.570 1.00 63.16 97 LYS A CA 1
ATOM 726 C C . LYS A 1 97 ? -16.930 -9.204 19.235 1.00 63.16 97 LYS A C 1
ATOM 728 O O . LYS A 1 97 ? -16.725 -10.267 18.595 1.00 63.16 97 LYS A O 1
#

Secondary structure (DSSP, 8-state):
--HHHHHHHHHHHHHHHHHHHHHTT-HHHHHHHHHHB-HHHHHHHHHHHHHHHHHHHHHHHHHHHSPTTSHHHHHHHHHHHHHHHHHHHHHHTPPB-

pLDDT: mean 76.38, std 5.88, range [58.94, 84.62]